Protein AF-0000000080412826 (afdb_homodimer)

Radius of gyration: 16.64 Å; Cα contacts (8 Å, |Δi|>4): 182; chains: 2; bounding box: 34×38×57 Å

Secondary structure (DSSP, 8-state):
-HHHHHHHHHHHHTSHHHHHHHHHHHHHTSGGGEEEHHHHHHHHT-S-THHHHHHHHHHHHTTSEEEEETTEEEE-/-HHHHHHHHHHHHTSHHHHHHHHHHHHHHSGGGEEEHHHHHHHHT-S-THHHHHHHHHHHHTTSEEEEETTEEEE-

Nearest PDB structures (foldseek):
  1cf7-assembly1_A  TM=9.495E-01  e=2.059E-07  Homo sapiens
  5hs9-assembly1_B  TM=6.769E-01  e=4.786E-02  Bacillus subtilis subsp. subtilis str. 168
  7pgj-assembly1_A-2  TM=6.796E-01  e=5.513E-01  Streptomyces peucetius
  7phf-assembly2_C  TM=6.102E-01  e=4.202E-01  Streptomyces peucetius
  7oy1-assembly1_A  TM=6.162E-01  e=4.202E-01  Streptomyces peucetius

Structure (mmCIF, N/CA/C/O backbone):
data_AF-0000000080412826-model_v1
#
loop_
_entity.id
_entity.type
_entity.pdbx_description
1 polymer 'E2F_TDP domain-containing protein'
#
loop_
_atom_site.group_PDB
_atom_site.id
_atom_site.type_symbol
_atom_site.label_atom_id
_atom_site.label_alt_id
_atom_site.label_comp_id
_atom_site.label_asym_id
_atom_site.label_entity_id
_atom_site.label_seq_id
_atom_site.pdbx_PDB_ins_code
_atom_site.Cartn_x
_atom_site.Cartn_y
_atom_site.Cartn_z
_atom_site.occupancy
_atom_site.B_iso_or_equiv
_atom_site.auth_seq_id
_atom_site.auth_comp_id
_atom_site.auth_asym_id
_atom_site.auth_atom_id
_atom_site.pdbx_PDB_model_num
ATOM 1 N N . MET A 1 1 ? 3.939 13.195 -32.469 1 37.16 1 MET A N 1
ATOM 2 C CA . MET A 1 1 ? 2.926 13.555 -31.5 1 37.16 1 MET A CA 1
ATOM 3 C C . MET A 1 1 ? 2.41 12.312 -30.766 1 37.16 1 MET A C 1
ATOM 5 O O . MET A 1 1 ? 1.69 12.422 -29.781 1 37.16 1 MET A O 1
ATOM 9 N N . ASN A 1 2 ? 2.262 11.125 -31.453 1 46.69 2 ASN A N 1
ATOM 10 C CA . ASN A 1 2 ? 1.751 9.844 -30.969 1 46.69 2 ASN A CA 1
ATOM 11 C C . ASN A 1 2 ? 2.6 9.289 -29.828 1 46.69 2 ASN A C 1
ATOM 13 O O . ASN A 1 2 ? 2.096 8.562 -28.969 1 46.69 2 ASN A O 1
ATOM 17 N N . ASN A 1 3 ? 3.822 9.477 -30.016 1 48.16 3 ASN A N 1
ATOM 18 C CA . ASN A 1 3 ? 4.734 8.844 -29.078 1 48.16 3 ASN A CA 1
ATOM 19 C C . ASN A 1 3 ? 4.605 9.453 -27.688 1 48.16 3 ASN A C 1
ATOM 21 O O . ASN A 1 3 ? 4.973 8.82 -26.688 1 48.16 3 ASN A O 1
ATOM 25 N N . ASN A 1 4 ? 4.406 10.742 -27.719 1 46.91 4 ASN A N 1
ATOM 26 C CA . ASN A 1 4 ? 4.359 11.398 -26.422 1 46.91 4 ASN A CA 1
ATOM 27 C C . ASN A 1 4 ? 3.17 10.914 -25.594 1 46.91 4 ASN A C 1
ATOM 29 O O . ASN A 1 4 ? 3.236 10.875 -24.359 1 46.91 4 ASN A O 1
ATOM 33 N N . MET A 1 5 ? 1.985 10.836 -26.281 1 43.53 5 MET A N 1
ATOM 34 C CA . MET A 1 5 ? 0.786 10.367 -25.594 1 43.53 5 MET A CA 1
ATOM 35 C C . MET A 1 5 ? 0.986 8.961 -25.047 1 43.53 5 MET A C 1
ATOM 37 O O . MET A 1 5 ? 0.326 8.562 -24.094 1 43.53 5 MET A O 1
ATOM 41 N N . ASP A 1 6 ? 1.595 8.125 -25.812 1 45.28 6 ASP A N 1
ATOM 42 C CA . ASP A 1 6 ? 1.852 6.754 -25.375 1 45.28 6 ASP A CA 1
ATOM 43 C C . ASP A 1 6 ? 2.68 6.734 -24.094 1 45.28 6 ASP A C 1
ATOM 45 O O . ASP A 1 6 ? 2.506 5.848 -23.25 1 45.28 6 ASP A O 1
ATOM 49 N N . ASN A 1 7 ? 3.568 7.594 -23.969 1 46.84 7 ASN A N 1
ATOM 50 C CA . ASN A 1 7 ? 4.461 7.625 -22.812 1 46.84 7 ASN A CA 1
ATOM 51 C C . ASN A 1 7 ? 3.709 7.98 -21.531 1 46.84 7 ASN A C 1
ATOM 53 O O . ASN A 1 7 ? 4.035 7.48 -20.469 1 46.84 7 ASN A O 1
ATOM 57 N N . LEU A 1 8 ? 2.893 8.992 -21.625 1 45.66 8 LEU A N 1
ATOM 58 C CA . LEU A 1 8 ? 2.066 9.359 -20.484 1 45.66 8 LEU A CA 1
ATOM 59 C C . LEU A 1 8 ? 1.179 8.195 -20.062 1 45.66 8 LEU A C 1
ATOM 61 O O . LEU A 1 8 ? 0.987 7.957 -18.859 1 45.66 8 LEU A O 1
ATOM 65 N N . GLN A 1 9 ? 0.474 7.609 -21.094 1 45.91 9 GLN A N 1
ATOM 66 C CA . GLN A 1 9 ? -0.31 6.43 -20.75 1 45.91 9 GLN A CA 1
ATOM 67 C C . GLN A 1 9 ? 0.555 5.375 -20.062 1 45.91 9 GLN A C 1
ATOM 69 O O . GLN A 1 9 ? 0.114 4.723 -19.109 1 45.91 9 GLN A O 1
ATOM 74 N N . SER A 1 10 ? 1.743 5.262 -20.594 1 49 10 SER A N 1
ATOM 75 C CA . SER A 1 10 ? 2.641 4.242 -20.062 1 49 10 SER A CA 1
ATOM 76 C C . SER A 1 10 ? 3.121 4.613 -18.672 1 49 10 SER A C 1
ATOM 78 O O . SER A 1 10 ? 3.355 3.736 -17.828 1 49 10 SER A O 1
ATOM 80 N N . ARG A 1 11 ? 3.369 5.992 -18.578 1 49.53 11 ARG A N 1
ATOM 81 C CA . ARG A 1 11 ? 3.799 6.367 -17.234 1 49.53 11 ARG A CA 1
ATOM 82 C C . ARG A 1 11 ? 2.693 6.113 -16.219 1 49.53 11 ARG A C 1
ATOM 84 O O . ARG A 1 11 ? 2.967 5.699 -15.086 1 49.53 11 ARG A O 1
ATOM 91 N N . PHE A 1 12 ? 1.451 6.625 -16.609 1 49.38 12 PHE A N 1
ATOM 92 C CA . PHE A 1 12 ? 0.285 6.34 -15.781 1 49.38 12 PHE A CA 1
ATOM 93 C C . PHE A 1 12 ? 0.132 4.836 -15.57 1 49.38 12 PHE A C 1
ATOM 95 O O . PHE A 1 12 ? -0.316 4.398 -14.508 1 49.38 12 PHE A O 1
ATOM 102 N N . GLU A 1 13 ? 0.579 3.992 -16.625 1 52.84 13 GLU A N 1
ATOM 103 C CA . GLU A 1 13 ? 0.445 2.545 -16.5 1 52.84 13 GLU A CA 1
ATOM 104 C C . GLU A 1 13 ? 1.441 1.983 -15.5 1 52.84 13 GLU A C 1
ATOM 106 O O . GLU A 1 13 ? 1.219 0.915 -14.922 1 52.84 13 GLU A O 1
ATOM 111 N N . LYS A 1 14 ? 2.303 2.879 -15.188 1 62.12 14 LYS A N 1
ATOM 112 C CA . LYS A 1 14 ? 3.406 2.336 -14.398 1 62.12 14 LYS A CA 1
ATOM 113 C C . LYS A 1 14 ? 3.355 2.84 -12.961 1 62.12 14 LYS A C 1
ATOM 115 O O . LYS A 1 14 ? 4.191 2.467 -12.133 1 62.12 14 LYS A O 1
ATOM 120 N N . SER A 1 15 ? 2.188 3.586 -12.531 1 83.94 15 SER A N 1
ATOM 121 C CA . SER A 1 15 ? 2.184 4.074 -11.156 1 83.94 15 SER A CA 1
ATOM 122 C C . SER A 1 15 ? 1.931 2.941 -10.172 1 83.94 15 SER A C 1
ATOM 124 O O . SER A 1 15 ? 1.405 1.891 -10.547 1 83.94 15 SER A O 1
ATOM 126 N N . LEU A 1 16 ? 2.48 3.168 -9.016 1 92.19 16 LEU A N 1
ATOM 127 C CA . LEU A 1 16 ? 2.262 2.178 -7.965 1 92.19 16 LEU A CA 1
ATOM 128 C C . LEU A 1 16 ? 0.771 1.966 -7.723 1 92.19 16 LEU A C 1
ATOM 130 O O . LEU A 1 16 ? 0.338 0.848 -7.434 1 92.19 16 LEU A O 1
ATOM 134 N N . GLY A 1 17 ? -0.026 2.998 -7.988 1 93.94 17 GLY A N 1
ATOM 135 C CA . GLY A 1 17 ? -1.471 2.906 -7.844 1 93.94 17 GLY A CA 1
ATOM 136 C C . GLY A 1 17 ? -2.115 1.989 -8.867 1 93.94 17 GLY A C 1
ATOM 137 O O . GLY A 1 17 ? -2.932 1.136 -8.516 1 93.94 17 GLY A O 1
ATOM 138 N N . LEU A 1 18 ? -1.705 2.199 -10.078 1 93 18 LEU A N 1
ATOM 139 C CA . LEU A 1 18 ? -2.25 1.348 -11.133 1 93 18 LEU A CA 1
ATOM 140 C C . LEU A 1 18 ? -1.79 -0.096 -10.953 1 93 18 LEU A C 1
ATOM 142 O O . LEU A 1 18 ? -2.586 -1.027 -11.102 1 93 18 LEU A O 1
ATOM 146 N N . LEU A 1 19 ? -0.54 -0.277 -10.695 1 94.06 19 LEU A N 1
ATOM 147 C CA . LEU A 1 19 ? -0.031 -1.617 -10.422 1 94.06 19 LEU A CA 1
ATOM 148 C C . LEU A 1 19 ? -0.804 -2.271 -9.281 1 94.06 19 LEU A C 1
ATOM 150 O O . LEU A 1 19 ? -1.121 -3.463 -9.344 1 94.06 19 LEU A O 1
ATOM 154 N N . THR A 1 20 ? -1.178 -1.534 -8.258 1 96.88 20 THR A N 1
ATOM 155 C CA . THR A 1 20 ? -1.925 -2.033 -7.109 1 96.88 20 THR A CA 1
ATOM 156 C C . THR A 1 20 ? -3.297 -2.543 -7.539 1 96.88 20 THR A C 1
ATOM 158 O O . THR A 1 20 ? -3.707 -3.639 -7.148 1 96.88 20 THR A O 1
ATOM 161 N N . SER A 1 21 ? -3.943 -1.759 -8.359 1 96.88 21 SER A N 1
ATOM 162 C CA . SER A 1 21 ? -5.266 -2.18 -8.812 1 96.88 21 SER A CA 1
ATOM 163 C C . SER A 1 21 ? -5.199 -3.506 -9.562 1 96.88 21 SER A C 1
ATOM 165 O O . SER A 1 21 ? -6.027 -4.391 -9.344 1 96.88 21 SER A O 1
ATOM 167 N N . ARG A 1 22 ? -4.238 -3.672 -10.328 1 95.44 22 ARG A N 1
ATOM 168 C CA . ARG A 1 22 ? -4.082 -4.914 -11.078 1 95.44 22 ARG A CA 1
ATOM 169 C C . ARG A 1 22 ? -3.695 -6.066 -10.164 1 95.44 22 ARG A C 1
ATOM 171 O O . ARG A 1 22 ? -4.172 -7.188 -10.328 1 95.44 22 ARG A O 1
ATOM 178 N N . PHE A 1 23 ? -2.834 -5.797 -9.211 1 96.75 23 PHE A N 1
ATOM 179 C CA . PHE A 1 23 ? -2.428 -6.805 -8.242 1 96.75 23 PHE A CA 1
ATOM 180 C C . PHE A 1 23 ? -3.633 -7.324 -7.465 1 96.75 23 PHE A C 1
ATOM 182 O O . PHE A 1 23 ? -3.811 -8.539 -7.328 1 96.75 23 PHE A O 1
ATOM 189 N N . VAL A 1 24 ? -4.441 -6.453 -7.039 1 97.44 24 VAL A N 1
ATOM 190 C CA . VAL A 1 24 ? -5.598 -6.82 -6.227 1 97.44 24 VAL A CA 1
ATOM 191 C C . VAL A 1 24 ? -6.605 -7.59 -7.078 1 97.44 24 VAL A C 1
ATOM 193 O O . VAL A 1 24 ? -7.242 -8.531 -6.602 1 97.44 24 VAL A O 1
ATOM 196 N N . TYR A 1 25 ? -6.711 -7.148 -8.289 1 97 25 TYR A N 1
ATOM 197 C CA . TYR A 1 25 ? -7.559 -7.898 -9.211 1 97 25 TYR A CA 1
ATOM 198 C C . TYR A 1 25 ? -7.094 -9.344 -9.32 1 97 25 TYR A C 1
ATOM 200 O O . TYR A 1 25 ? -7.898 -10.273 -9.188 1 97 25 TYR A O 1
ATOM 208 N N . LEU A 1 26 ? -5.785 -9.57 -9.594 1 96.62 26 LEU A N 1
ATOM 209 C CA . LEU A 1 26 ? -5.215 -10.914 -9.68 1 96.62 26 LEU A CA 1
ATOM 210 C C . LEU A 1 26 ? -5.48 -11.703 -8.406 1 96.62 26 LEU A C 1
ATOM 212 O O . LEU A 1 26 ? -5.863 -12.875 -8.461 1 96.62 26 LEU A O 1
ATOM 216 N N . LEU A 1 27 ? -5.301 -11.031 -7.273 1 97.44 27 LEU A N 1
ATOM 217 C CA . LEU A 1 27 ? -5.453 -11.672 -5.973 1 97.44 27 LEU A CA 1
ATOM 218 C C . LEU A 1 27 ? -6.895 -12.109 -5.746 1 97.44 27 LEU A C 1
ATOM 220 O O . LEU A 1 27 ? -7.148 -13.234 -5.32 1 97.44 27 LEU A O 1
ATOM 224 N N . GLN A 1 28 ? -7.824 -11.25 -6.059 1 95.88 28 GLN A N 1
ATOM 225 C CA . GLN A 1 28 ? -9.242 -11.516 -5.828 1 95.88 28 GLN A CA 1
ATOM 226 C C . GLN A 1 28 ? -9.75 -12.617 -6.754 1 95.88 28 GLN A C 1
ATOM 228 O O . GLN A 1 28 ? -10.742 -13.281 -6.449 1 95.88 28 GLN A O 1
ATOM 233 N N . HIS A 1 29 ? -9.055 -12.812 -7.789 1 96.44 29 HIS A N 1
ATOM 234 C CA . HIS A 1 29 ? -9.477 -13.828 -8.75 1 96.44 29 HIS A CA 1
ATOM 235 C C . HIS A 1 29 ? -8.617 -15.078 -8.648 1 96.44 29 HIS A C 1
ATOM 237 O O . HIS A 1 29 ? -8.82 -16.047 -9.391 1 96.44 29 HIS A O 1
ATOM 243 N N . SER A 1 30 ? -7.711 -15.125 -7.832 1 96.69 30 SER A N 1
ATOM 244 C CA . SER A 1 30 ? -6.895 -16.312 -7.59 1 96.69 30 SER A CA 1
ATOM 245 C C . SER A 1 30 ? -7.656 -17.344 -6.77 1 96.69 30 SER A C 1
ATOM 247 O O . SER A 1 30 ? -8.43 -16.984 -5.879 1 96.69 30 SER A O 1
ATOM 249 N N . PRO A 1 31 ? -7.434 -18.641 -7.078 1 95.81 31 PRO A N 1
ATOM 250 C CA . PRO A 1 31 ? -8.086 -19.688 -6.293 1 95.81 31 PRO A CA 1
ATOM 251 C C . PRO A 1 31 ? -7.812 -19.562 -4.797 1 95.81 31 PRO A C 1
ATOM 253 O O . PRO A 1 31 ? -6.652 -19.469 -4.383 1 95.81 31 PRO A O 1
ATOM 256 N N . ASP A 1 32 ? -8.859 -19.516 -3.969 1 95.62 32 ASP A N 1
ATOM 257 C CA . ASP A 1 32 ? -8.805 -19.453 -2.512 1 95.62 32 ASP A CA 1
ATOM 258 C C . ASP A 1 32 ? -8.18 -18.141 -2.041 1 95.62 32 ASP A C 1
ATOM 260 O O . ASP A 1 32 ? -7.777 -18.016 -0.882 1 95.62 32 ASP A O 1
ATOM 264 N N . GLY A 1 33 ? -7.984 -17.172 -2.951 1 96.75 33 GLY A N 1
ATOM 265 C CA . GLY A 1 33 ? -7.379 -15.898 -2.586 1 96.75 33 GLY A CA 1
ATOM 266 C C . GLY A 1 33 ? -5.891 -16 -2.295 1 96.75 33 GLY A C 1
ATOM 267 O O . GLY A 1 33 ? -5.348 -15.219 -1.516 1 96.75 33 GLY A O 1
ATOM 268 N N . ILE A 1 34 ? -5.355 -17.062 -2.857 1 98.19 34 ILE A N 1
ATOM 269 C CA . ILE A 1 34 ? -3.934 -17.297 -2.633 1 98.19 34 ILE A CA 1
ATOM 270 C C . ILE A 1 34 ? -3.141 -16.922 -3.881 1 98.19 34 ILE A C 1
ATOM 272 O O . ILE A 1 34 ? -3.496 -17.312 -4.996 1 98.19 34 ILE A O 1
ATOM 276 N N . LEU A 1 35 ? -2.129 -16.141 -3.664 1 97.62 35 LEU A N 1
ATOM 277 C CA . LEU A 1 35 ? -1.352 -15.648 -4.793 1 97.62 35 LEU A CA 1
ATOM 278 C C . LEU A 1 35 ? 0.144 -15.797 -4.531 1 97.62 35 LEU A C 1
ATOM 280 O O . LEU A 1 35 ? 0.628 -15.438 -3.457 1 97.62 35 LEU A O 1
ATOM 284 N N . ASP A 1 36 ? 0.799 -16.406 -5.488 1 97.25 36 ASP A N 1
ATOM 285 C CA . ASP A 1 36 ? 2.258 -16.484 -5.492 1 97.25 36 ASP A CA 1
ATOM 286 C C . ASP A 1 36 ? 2.865 -15.195 -6.043 1 97.25 36 ASP A C 1
ATOM 288 O O . ASP A 1 36 ? 2.537 -14.773 -7.152 1 97.25 36 ASP A O 1
ATOM 292 N N . LEU A 1 37 ? 3.826 -14.586 -5.281 1 96.38 37 LEU A N 1
ATOM 293 C CA . LEU A 1 37 ? 4.336 -13.258 -5.629 1 96.38 37 LEU A CA 1
ATOM 294 C C . LEU A 1 37 ? 5.238 -13.328 -6.855 1 96.38 37 LEU A C 1
ATOM 296 O O . LEU A 1 37 ? 5.336 -12.359 -7.613 1 96.38 37 LEU A O 1
ATOM 300 N N . LYS A 1 38 ? 5.891 -14.461 -7.047 1 93.56 38 LYS A N 1
ATOM 301 C CA . LYS A 1 38 ? 6.676 -14.625 -8.266 1 93.56 38 LYS A CA 1
ATOM 302 C C . LYS A 1 38 ? 5.773 -14.68 -9.492 1 93.56 38 LYS A C 1
ATOM 304 O O . LYS A 1 38 ? 6.078 -14.062 -10.523 1 93.56 38 LYS A O 1
ATOM 309 N N . ALA A 1 39 ? 4.703 -15.461 -9.398 1 93.44 39 ALA A N 1
ATOM 310 C CA . ALA A 1 39 ? 3.736 -15.539 -10.492 1 93.44 39 ALA A CA 1
ATOM 311 C C . ALA A 1 39 ? 3.092 -14.18 -10.75 1 93.44 39 ALA A C 1
ATOM 313 O O . ALA A 1 39 ? 2.885 -13.789 -11.898 1 93.44 39 ALA A O 1
ATOM 314 N N . ALA A 1 40 ? 2.76 -13.477 -9.672 1 95.25 40 ALA A N 1
ATOM 315 C CA . ALA A 1 40 ? 2.178 -12.141 -9.805 1 95.25 40 ALA A CA 1
ATOM 316 C C . ALA A 1 40 ? 3.137 -11.195 -10.516 1 95.25 40 ALA A C 1
ATOM 318 O O . ALA A 1 40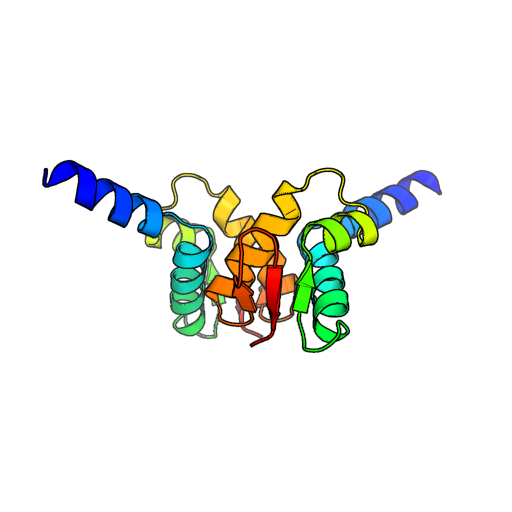 ? 2.73 -10.453 -11.414 1 95.25 40 ALA A O 1
ATOM 319 N N . ALA A 1 41 ? 4.383 -11.203 -10.125 1 93.62 41 ALA A N 1
ATOM 320 C CA . ALA A 1 41 ? 5.383 -10.336 -10.742 1 93.62 41 ALA A CA 1
ATOM 321 C C . ALA A 1 41 ? 5.484 -10.586 -12.242 1 93.62 41 ALA A C 1
ATOM 323 O O . ALA A 1 41 ? 5.586 -9.648 -13.031 1 93.62 41 ALA A O 1
ATOM 324 N N . LYS A 1 42 ? 5.484 -11.852 -12.617 1 92.56 42 LYS A N 1
ATOM 325 C CA . LYS A 1 42 ? 5.531 -12.227 -14.023 1 92.56 42 LYS A CA 1
ATOM 326 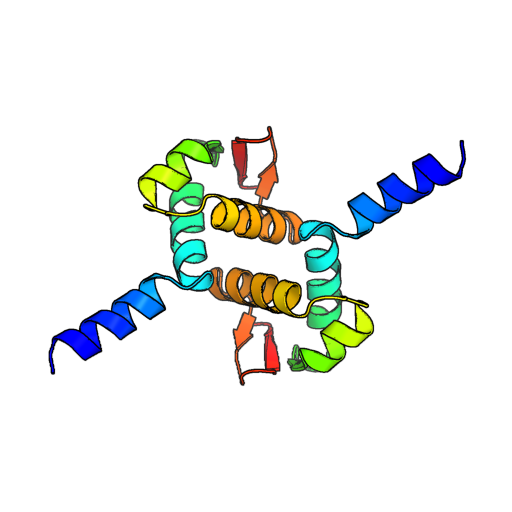C C . LYS A 1 42 ? 4.289 -11.742 -14.766 1 92.56 42 LYS A C 1
ATOM 328 O O . LYS A 1 42 ? 4.398 -11.148 -15.844 1 92.56 42 LYS A O 1
ATOM 333 N N . ALA A 1 43 ? 3.125 -11.992 -14.141 1 94 43 ALA A N 1
ATOM 334 C CA . ALA A 1 43 ? 1.86 -11.617 -14.766 1 94 43 ALA A CA 1
ATOM 335 C C . ALA A 1 43 ? 1.763 -10.102 -14.945 1 94 43 ALA A C 1
ATOM 337 O O . ALA A 1 43 ? 1.208 -9.625 -15.938 1 94 43 ALA A O 1
ATOM 338 N N . LEU A 1 44 ? 2.273 -9.32 -14.039 1 92.81 44 LEU A N 1
ATOM 339 C CA . LEU A 1 44 ? 2.156 -7.867 -14.047 1 92.81 44 LEU A CA 1
ATOM 340 C C . LEU A 1 44 ? 3.332 -7.23 -14.781 1 92.81 44 LEU A C 1
ATOM 342 O O . LEU A 1 44 ? 3.373 -6.008 -14.945 1 92.81 44 LEU A O 1
ATOM 346 N N . GLU A 1 45 ? 4.258 -8.016 -15.18 1 89.62 45 GLU A N 1
ATOM 347 C CA . GLU A 1 45 ? 5.418 -7.551 -15.93 1 89.62 45 GLU A CA 1
ATOM 348 C C . GLU A 1 45 ? 6.133 -6.418 -15.195 1 89.62 45 GLU A C 1
ATOM 350 O O . GLU A 1 45 ? 6.43 -5.379 -15.789 1 89.62 45 GLU A O 1
ATOM 355 N N . VAL A 1 46 ? 6.316 -6.668 -13.922 1 85.38 46 VAL A N 1
ATOM 356 C CA . VAL A 1 46 ? 7.051 -5.684 -13.133 1 85.38 46 VAL A CA 1
ATOM 357 C C . VAL A 1 46 ? 8.555 -5.922 -13.281 1 85.38 46 VAL A C 1
ATOM 359 O O . VAL A 1 46 ? 9.008 -7.066 -13.281 1 85.38 46 VAL A O 1
ATOM 362 N N . LYS A 1 47 ? 9.234 -4.906 -13.625 1 74.12 47 LYS A N 1
ATOM 363 C CA . LYS A 1 47 ? 10.68 -5.008 -13.773 1 74.12 47 LYS A CA 1
ATOM 364 C C . LYS A 1 47 ? 11.367 -5.148 -12.422 1 74.12 47 LYS A C 1
ATOM 366 O O . LYS A 1 47 ? 12.344 -5.891 -12.281 1 74.12 47 LYS A O 1
ATOM 371 N N . GLN A 1 48 ? 10.859 -4.457 -11.391 1 72.25 48 GLN A N 1
ATOM 372 C CA . GLN A 1 48 ? 11.461 -4.535 -10.062 1 72.25 48 GLN A CA 1
ATOM 373 C C . GLN A 1 48 ? 10.5 -5.152 -9.055 1 72.25 48 GLN A C 1
ATOM 375 O O . GLN A 1 48 ? 9.438 -4.59 -8.781 1 72.25 48 GLN A O 1
ATOM 380 N N . LYS A 1 49 ? 10.891 -6.23 -8.547 1 81.12 49 LYS A N 1
ATOM 381 C CA . LYS A 1 49 ? 10.086 -7.012 -7.613 1 81.12 49 LYS A CA 1
ATOM 382 C C . LYS A 1 49 ? 9.797 -6.219 -6.34 1 81.12 49 LYS A C 1
ATOM 384 O O . LYS A 1 49 ? 8.805 -6.473 -5.656 1 81.12 49 LYS A O 1
ATOM 389 N N . ARG A 1 50 ? 10.555 -5.305 -6.195 1 87.69 50 ARG A N 1
ATOM 390 C CA . ARG A 1 50 ? 10.414 -4.512 -4.977 1 87.69 50 ARG A CA 1
ATOM 391 C C . ARG A 1 50 ? 9.039 -3.85 -4.91 1 87.69 50 ARG A C 1
ATOM 393 O O . ARG A 1 50 ? 8.469 -3.705 -3.83 1 87.69 50 ARG A O 1
ATOM 400 N N . ARG A 1 51 ? 8.422 -3.512 -6.027 1 89.88 51 ARG A N 1
ATOM 401 C CA . ARG A 1 51 ? 7.117 -2.857 -6.066 1 89.88 51 ARG A CA 1
ATOM 402 C C . ARG A 1 51 ? 6.027 -3.773 -5.52 1 89.88 51 ARG A C 1
ATOM 404 O O . ARG A 1 51 ? 5.117 -3.316 -4.824 1 89.88 51 ARG A O 1
ATOM 411 N N . ILE A 1 52 ? 6.18 -5.023 -5.703 1 93.81 52 ILE A N 1
ATOM 412 C CA . ILE A 1 52 ? 5.211 -6 -5.223 1 93.81 52 ILE A CA 1
ATOM 413 C C . ILE A 1 52 ? 5.266 -6.078 -3.697 1 93.81 52 ILE A C 1
ATOM 415 O O . ILE A 1 52 ? 4.227 -6.152 -3.037 1 93.81 52 ILE A O 1
ATOM 419 N N . TYR A 1 53 ? 6.422 -5.992 -3.258 1 92.69 53 TYR A N 1
ATOM 420 C CA . TYR A 1 53 ? 6.574 -6.043 -1.808 1 92.69 53 TYR A CA 1
ATOM 421 C C . TYR A 1 53 ? 5.969 -4.805 -1.154 1 92.69 53 TYR A C 1
ATOM 423 O O . TYR A 1 53 ? 5.344 -4.898 -0.096 1 92.69 53 TYR A O 1
ATOM 431 N N . ASP A 1 54 ? 6.129 -3.701 -1.734 1 93.38 54 ASP A N 1
ATOM 432 C CA . ASP A 1 54 ? 5.508 -2.49 -1.208 1 93.38 54 ASP A CA 1
ATOM 433 C C . ASP A 1 54 ? 3.988 -2.635 -1.146 1 93.38 54 ASP A C 1
ATOM 435 O O . ASP A 1 54 ? 3.369 -2.316 -0.129 1 93.38 54 ASP A O 1
ATOM 439 N N . ILE A 1 55 ? 3.469 -3.143 -2.186 1 96.62 55 ILE A N 1
ATOM 440 C CA . ILE A 1 55 ? 2.025 -3.348 -2.258 1 96.62 55 ILE A CA 1
ATOM 441 C C . ILE A 1 55 ? 1.581 -4.285 -1.137 1 96.62 55 ILE A C 1
ATOM 443 O O . ILE A 1 55 ? 0.664 -3.963 -0.378 1 96.62 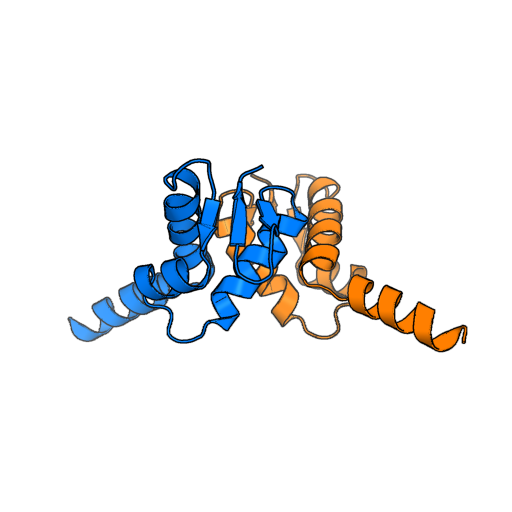55 ILE A O 1
ATOM 447 N N . THR A 1 56 ? 2.301 -5.406 -1.007 1 97.19 56 THR A N 1
ATOM 448 C CA . THR A 1 56 ? 1.885 -6.422 -0.044 1 97.19 56 THR A CA 1
ATOM 449 C C . THR A 1 56 ? 2.031 -5.902 1.384 1 97.19 56 THR A C 1
ATOM 451 O O . THR A 1 56 ? 1.189 -6.18 2.24 1 97.19 56 THR A O 1
ATOM 454 N N . ASN A 1 57 ? 3.094 -5.168 1.679 1 95.56 57 ASN A N 1
ATOM 455 C CA . ASN A 1 57 ? 3.293 -4.625 3.018 1 95.56 57 ASN A CA 1
ATOM 456 C C . ASN A 1 57 ? 2.18 -3.652 3.398 1 95.56 57 ASN A C 1
ATOM 458 O O . ASN A 1 57 ? 1.68 -3.686 4.523 1 95.56 57 ASN A O 1
ATOM 462 N N . VAL A 1 58 ? 1.738 -2.83 2.502 1 97.31 58 VAL A N 1
ATOM 463 C CA . VAL A 1 58 ? 0.682 -1.86 2.771 1 97.31 58 VAL A CA 1
ATOM 464 C C . VAL A 1 58 ? -0.652 -2.582 2.943 1 97.31 58 VAL A C 1
ATOM 466 O O . VAL A 1 58 ? -1.391 -2.316 3.895 1 97.31 58 VAL A O 1
ATOM 469 N N . LEU A 1 59 ? -0.917 -3.52 2.074 1 98.19 59 LEU A N 1
ATOM 470 C CA . LEU A 1 59 ? -2.172 -4.258 2.16 1 98.19 59 LEU A CA 1
ATOM 471 C C . LEU A 1 59 ? -2.248 -5.051 3.459 1 98.19 59 LEU A C 1
ATOM 473 O O . LEU A 1 59 ? -3.324 -5.184 4.047 1 98.19 59 LEU A O 1
ATOM 477 N N . GLU A 1 60 ? -1.177 -5.574 3.834 1 97.56 60 GLU A N 1
ATOM 478 C CA . GLU A 1 60 ? -1.127 -6.266 5.117 1 97.56 60 GLU A CA 1
ATOM 479 C C . GLU A 1 60 ? -1.339 -5.297 6.277 1 97.56 60 GLU A C 1
ATOM 481 O O . GLU A 1 60 ? -2.031 -5.617 7.242 1 97.56 60 GLU A O 1
ATOM 486 N N . GLY A 1 61 ? -0.801 -4.148 6.164 1 96.69 61 GLY A N 1
ATOM 487 C CA . GLY A 1 61 ? -0.939 -3.133 7.199 1 96.69 61 GLY A CA 1
ATOM 488 C C . GLY A 1 61 ? -2.381 -2.744 7.465 1 96.69 61 GLY A C 1
ATOM 489 O O . GLY A 1 61 ? -2.73 -2.361 8.578 1 96.69 61 GLY A O 1
ATOM 490 N N . ILE A 1 62 ? -3.166 -2.891 6.453 1 97.25 62 ILE A N 1
ATOM 491 C CA . ILE A 1 62 ? -4.559 -2.494 6.648 1 97.25 62 ILE A CA 1
ATOM 492 C C . ILE A 1 62 ? -5.43 -3.738 6.797 1 97.25 62 ILE A C 1
ATOM 494 O O . ILE A 1 62 ? -6.66 -3.643 6.824 1 97.25 62 ILE A O 1
ATOM 498 N N . GLY A 1 63 ? -4.793 -4.879 6.719 1 96.69 63 GLY A N 1
ATOM 499 C CA . GLY A 1 63 ? -5.465 -6.109 7.105 1 96.69 63 GLY A CA 1
ATOM 500 C C . GLY A 1 63 ? -6.191 -6.781 5.953 1 96.69 63 GLY A C 1
ATOM 501 O O . GLY A 1 63 ? -7.066 -7.621 6.172 1 96.69 63 GLY A O 1
ATOM 502 N N . LEU A 1 64 ? -5.84 -6.473 4.727 1 96.94 64 LEU A N 1
ATOM 503 C CA . LEU A 1 64 ? -6.555 -7.047 3.592 1 96.94 64 LEU A CA 1
ATOM 504 C C . LEU A 1 64 ? -5.961 -8.398 3.201 1 96.94 64 LEU A C 1
ATOM 506 O O . LEU A 1 64 ? -6.66 -9.25 2.652 1 96.94 64 LEU A O 1
ATOM 510 N N . ILE A 1 65 ? -4.664 -8.461 3.506 1 98.12 65 ILE A N 1
ATOM 511 C CA . ILE A 1 65 ? -4.035 -9.734 3.18 1 98.12 65 ILE A CA 1
ATOM 512 C C . ILE A 1 65 ? -3.17 -10.203 4.352 1 98.12 65 ILE A C 1
ATOM 514 O O . ILE A 1 65 ? -2.918 -9.43 5.285 1 98.12 65 ILE A O 1
ATOM 518 N N . GLU A 1 66 ? -2.83 -11.367 4.32 1 97.38 66 GLU A N 1
ATOM 519 C CA . GLU A 1 66 ? -1.839 -11.93 5.23 1 97.38 66 GLU A CA 1
ATOM 520 C C . GLU A 1 66 ? -0.756 -12.688 4.469 1 97.38 66 GLU A C 1
ATOM 522 O O . GLU A 1 66 ? -1.04 -13.344 3.465 1 97.38 66 GLU A O 1
ATOM 527 N N . LYS A 1 67 ? 0.404 -12.531 4.938 1 95.19 67 LYS A N 1
ATOM 528 C CA . LYS A 1 67 ? 1.501 -13.328 4.395 1 95.19 67 LYS A CA 1
ATOM 529 C C . LYS A 1 67 ? 1.475 -14.75 4.949 1 95.19 67 LYS A C 1
ATOM 531 O O . LYS A 1 67 ? 1.473 -14.945 6.168 1 95.19 67 LYS A O 1
ATOM 536 N N . LYS A 1 68 ? 1.404 -15.75 4.043 1 96.75 68 LYS A N 1
ATOM 537 C CA . LYS A 1 68 ? 1.478 -17.141 4.473 1 96.75 68 LYS A CA 1
ATOM 538 C C . LYS A 1 68 ? 2.924 -17.625 4.527 1 96.75 68 LYS A C 1
ATOM 540 O O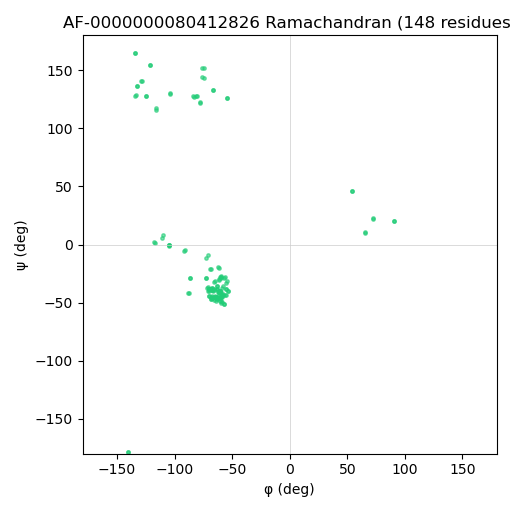 . LYS A 1 68 ? 3.305 -18.359 5.441 1 96.75 68 LYS A O 1
ATOM 545 N N . THR A 1 69 ? 3.641 -17.219 3.496 1 95.5 69 THR A N 1
ATOM 546 C CA . THR A 1 69 ? 5.086 -17.406 3.391 1 95.5 69 THR A CA 1
ATOM 547 C C . THR A 1 69 ? 5.746 -16.188 2.775 1 95.5 69 THR A C 1
ATOM 549 O O . THR A 1 69 ? 5.09 -15.156 2.562 1 95.5 69 THR A O 1
ATOM 552 N N . GLN A 1 70 ? 6.957 -16.188 2.584 1 92.5 70 GLN A N 1
ATOM 553 C CA . GLN A 1 70 ? 7.668 -15.062 1.993 1 92.5 70 GLN A CA 1
ATOM 554 C C . GLN A 1 70 ? 7.148 -14.758 0.592 1 92.5 70 GLN A C 1
ATOM 556 O O . GLN A 1 70 ? 7.168 -13.602 0.154 1 92.5 70 GLN A O 1
ATOM 561 N N . ASN A 1 71 ? 6.648 -15.797 -0.087 1 95.19 71 ASN A N 1
ATOM 562 C CA . ASN A 1 71 ? 6.273 -15.602 -1.483 1 95.19 71 ASN A CA 1
ATOM 563 C C . ASN A 1 71 ? 4.781 -15.836 -1.7 1 95.19 71 ASN A C 1
ATOM 565 O O . ASN A 1 71 ? 4.328 -15.977 -2.838 1 95.19 71 ASN A O 1
ATOM 569 N N . ILE A 1 72 ? 4.023 -16.125 -0.613 1 97.62 72 ILE A N 1
ATOM 570 C CA . ILE A 1 72 ? 2.602 -16.422 -0.75 1 97.62 72 ILE A CA 1
ATOM 571 C C . ILE A 1 72 ? 1.787 -15.492 0.139 1 97.62 72 ILE A C 1
ATOM 573 O O . ILE A 1 72 ? 2.064 -15.359 1.333 1 97.62 72 ILE A O 1
ATOM 577 N N . VAL A 1 73 ? 0.798 -14.859 -0.541 1 98.19 73 VAL A N 1
ATOM 578 C CA . VAL A 1 73 ? -0.137 -14.031 0.214 1 98.19 73 VAL A CA 1
ATOM 579 C C . VAL A 1 73 ? -1.561 -14.547 0.012 1 98.19 73 VAL A C 1
ATOM 581 O O . VAL A 1 73 ? -1.846 -15.234 -0.972 1 98.19 73 VAL A O 1
ATOM 584 N N . GLN A 1 74 ? -2.393 -14.273 0.987 1 98.19 74 GLN A N 1
ATOM 585 C CA . GLN A 1 74 ? -3.795 -14.68 0.945 1 98.19 74 GLN A CA 1
ATOM 586 C C . GLN A 1 74 ? -4.715 -13.523 1.317 1 98.19 74 GLN A C 1
ATOM 588 O O . GLN A 1 74 ? -4.426 -12.766 2.246 1 98.19 74 GLN A O 1
ATOM 593 N N . TRP A 1 75 ? -5.773 -13.422 0.541 1 96.69 75 TRP A N 1
ATOM 594 C CA . TRP A 1 75 ? -6.809 -12.445 0.858 1 96.69 75 TRP A CA 1
ATOM 595 C C . TRP A 1 75 ? -7.527 -12.812 2.15 1 96.69 75 TRP A C 1
ATOM 597 O O . TRP A 1 75 ? -7.891 -13.977 2.357 1 96.69 75 TRP A O 1
ATOM 607 N N . ARG A 1 76 ? -7.699 -11.82 3.041 1 91.31 76 ARG A N 1
ATOM 608 C CA . ARG A 1 76 ? -8.391 -12.094 4.297 1 91.31 76 ARG A CA 1
ATOM 609 C C . ARG A 1 76 ? -9.898 -12.117 4.098 1 91.31 76 ARG A C 1
ATOM 611 O O . ARG A 1 76 ? -10.438 -11.367 3.283 1 91.31 76 ARG A O 1
ATOM 618 N N . MET B 1 1 ? 21.906 -8.367 25.891 1 36.97 1 MET B N 1
ATOM 619 C CA . MET B 1 1 ? 20.75 -9.133 25.438 1 36.97 1 MET B CA 1
ATOM 620 C C . MET B 1 1 ? 19.578 -8.211 25.141 1 36.97 1 MET B C 1
ATOM 622 O O . MET B 1 1 ? 18.562 -8.648 24.578 1 36.97 1 MET B O 1
ATOM 626 N N . ASN B 1 2 ? 19.344 -7.105 25.922 1 46.81 2 ASN B N 1
ATOM 627 C CA . ASN B 1 2 ? 18.266 -6.117 25.828 1 46.81 2 ASN B CA 1
ATOM 628 C C . ASN B 1 2 ? 18.281 -5.395 24.484 1 46.81 2 ASN B C 1
ATOM 630 O O . ASN B 1 2 ? 17.234 -4.973 23.984 1 46.81 2 ASN B O 1
ATOM 634 N N . ASN B 1 3 ? 19.438 -5.133 24.094 1 48.47 3 ASN B N 1
ATOM 635 C CA . ASN B 1 3 ? 19.578 -4.301 22.906 1 48.47 3 ASN B CA 1
ATOM 636 C C . ASN B 1 3 ? 19.078 -5.012 21.656 1 48.47 3 ASN B C 1
ATOM 638 O O . ASN B 1 3 ? 18.719 -4.367 20.672 1 48.47 3 ASN B O 1
ATOM 642 N N . ASN B 1 4 ? 19.359 -6.301 21.672 1 46.75 4 ASN B N 1
ATOM 643 C CA . ASN B 1 4 ? 18.969 -7.023 20.469 1 46.75 4 ASN B CA 1
ATOM 644 C C . ASN B 1 4 ? 17.453 -7.027 20.281 1 46.75 4 ASN B C 1
ATOM 646 O O . ASN B 1 4 ? 16.969 -7.074 19.156 1 46.75 4 ASN B O 1
ATOM 650 N N . MET B 1 5 ? 16.734 -7.301 21.422 1 43.53 5 MET B N 1
ATOM 651 C CA . MET B 1 5 ? 15.281 -7.328 21.375 1 43.53 5 MET B CA 1
ATOM 652 C C . MET B 1 5 ? 14.727 -5.977 20.922 1 43.53 5 MET B C 1
ATOM 654 O O . MET B 1 5 ? 13.625 -5.902 20.375 1 43.53 5 MET B O 1
ATOM 658 N N . ASP B 1 6 ? 15.281 -4.93 21.438 1 45.34 6 ASP B N 1
ATOM 659 C CA . ASP B 1 6 ? 14.844 -3.588 21.062 1 45.34 6 ASP B CA 1
ATOM 660 C C . ASP B 1 6 ? 14.969 -3.363 19.562 1 45.34 6 ASP B C 1
ATOM 662 O O . ASP B 1 6 ? 14.164 -2.65 18.953 1 45.34 6 ASP B O 1
ATOM 666 N N . ASN B 1 7 ? 15.945 -3.904 18.969 1 47.12 7 ASN B N 1
ATOM 667 C CA . ASN B 1 7 ? 16.203 -3.701 17.547 1 47.12 7 ASN B CA 1
ATOM 668 C C . ASN B 1 7 ? 15.133 -4.363 16.688 1 47.12 7 ASN B C 1
ATOM 670 O O . ASN B 1 7 ? 14.773 -3.842 15.633 1 47.12 7 ASN B O 1
ATOM 674 N N . LEU B 1 8 ? 14.82 -5.562 17.047 1 45.69 8 LEU B N 1
ATOM 675 C CA . LEU B 1 8 ? 13.75 -6.254 16.328 1 45.69 8 LEU B CA 1
ATOM 676 C C . LEU B 1 8 ? 12.438 -5.484 16.422 1 45.69 8 LEU B C 1
ATOM 678 O O . LEU B 1 8 ? 11.688 -5.395 15.453 1 45.69 8 LEU B O 1
ATOM 682 N N . GLN B 1 9 ? 12.094 -5.113 17.719 1 45.44 9 GLN B N 1
ATOM 683 C CA . GLN B 1 9 ? 10.906 -4.281 17.844 1 45.44 9 GLN B CA 1
ATOM 684 C C . GLN B 1 9 ? 11 -3.039 16.969 1 45.44 9 GLN B C 1
ATOM 686 O O . GLN B 1 9 ? 10.016 -2.627 16.344 1 45.44 9 GLN B O 1
ATOM 691 N N . SER B 1 10 ? 12.211 -2.504 16.969 1 49.53 10 SER B N 1
ATOM 692 C CA . SER B 1 10 ? 12.406 -1.285 16.188 1 49.53 10 SER B CA 1
ATOM 693 C C . SER B 1 10 ? 12.312 -1.565 14.688 1 49.53 10 SER B C 1
ATOM 695 O O . SER B 1 10 ? 11.844 -0.725 13.922 1 49.53 10 SER B O 1
ATOM 697 N N . ARG B 1 11 ? 12.906 -2.803 14.367 1 49.59 11 ARG B N 1
ATOM 698 C CA . ARG B 1 11 ? 12.805 -3.104 12.945 1 49.59 11 ARG B CA 1
ATOM 699 C C . ARG B 1 11 ? 11.352 -3.309 12.531 1 49.59 11 ARG B C 1
ATOM 701 O O . ARG B 1 11 ? 10.945 -2.898 11.445 1 49.59 11 ARG B O 1
ATOM 708 N N . PHE B 1 12 ? 10.656 -4.164 13.383 1 49.47 12 PHE B N 1
ATOM 709 C CA . PHE B 1 12 ? 9.227 -4.344 13.164 1 49.47 12 PHE B CA 1
ATOM 710 C C . PHE B 1 12 ? 8.508 -3.002 13.18 1 49.47 12 PHE B C 1
ATOM 712 O O . PHE B 1 12 ? 7.523 -2.809 12.461 1 49.47 12 PHE B O 1
ATOM 719 N N . GLU B 1 13 ? 9.055 -2.01 14.062 1 53.03 13 GLU B N 1
ATOM 720 C CA . GLU B 1 13 ? 8.406 -0.699 14.133 1 53.03 13 GLU B CA 1
ATOM 721 C C . GLU B 1 13 ? 8.633 0.099 12.852 1 53.03 13 GLU B C 1
ATOM 723 O O . GLU B 1 13 ? 7.855 1 12.531 1 53.03 13 GLU B O 1
ATOM 728 N N . LYS B 1 14 ? 9.484 -0.501 12.117 1 62.88 14 LYS B N 1
ATOM 729 C CA . LYS B 1 14 ? 9.914 0.304 10.977 1 62.88 14 LYS B CA 1
ATOM 730 C C . LYS B 1 14 ? 9.398 -0.281 9.664 1 62.88 14 LYS B C 1
ATOM 732 O O . LYS B 1 14 ? 9.578 0.315 8.602 1 62.88 14 LYS B O 1
ATOM 737 N N . SER B 1 15 ? 8.508 -1.386 9.742 1 83.94 15 SER B N 1
ATOM 738 C CA . SER B 1 15 ? 8.078 -1.947 8.469 1 83.94 15 SER B CA 1
ATOM 739 C C . SER B 1 15 ? 7.031 -1.061 7.801 1 83.94 15 SER B C 1
ATOM 741 O O . SER B 1 15 ? 6.391 -0.244 8.461 1 83.94 15 SER B O 1
ATOM 743 N N . LEU B 1 16 ? 7.047 -1.169 6.52 1 92.38 16 LEU B N 1
ATOM 744 C CA . LEU B 1 16 ? 6.051 -0.415 5.766 1 92.38 16 LEU B CA 1
ATOM 745 C C . LEU B 1 16 ? 4.637 -0.778 6.219 1 92.38 16 LEU B C 1
ATOM 747 O O . LEU B 1 16 ? 3.752 0.079 6.25 1 92.38 16 LEU B O 1
ATOM 751 N N . GLY B 1 17 ? 4.473 -2.004 6.699 1 94.06 17 GLY B N 1
ATOM 752 C CA . GLY B 1 17 ? 3.184 -2.453 7.207 1 94.06 17 GLY B CA 1
ATOM 753 C C . GLY B 1 17 ? 2.77 -1.754 8.484 1 94.06 17 GLY B C 1
ATOM 754 O O . GLY B 1 17 ? 1.633 -1.292 8.609 1 94.06 17 GLY B O 1
ATOM 755 N N . LEU B 1 18 ? 3.715 -1.695 9.383 1 93.19 18 LEU B N 1
ATOM 756 C CA . LEU B 1 18 ? 3.416 -1.016 10.641 1 93.19 18 LEU B CA 1
ATOM 757 C C . LEU B 1 18 ? 3.195 0.476 10.414 1 93.19 18 LEU B C 1
ATOM 759 O O . LEU B 1 18 ? 2.266 1.062 10.969 1 93.19 18 LEU B O 1
ATOM 763 N N . LEU B 1 19 ? 4.051 1.077 9.648 1 94.19 19 LEU B N 1
ATOM 764 C CA . LEU B 1 19 ? 3.863 2.48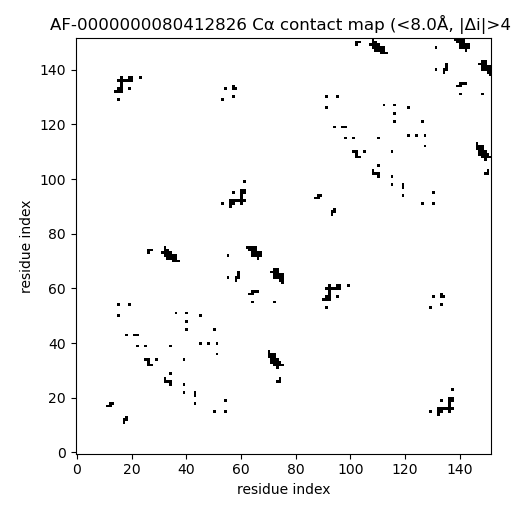2 9.305 1 94.19 19 LEU B CA 1
ATOM 765 C C . LEU B 1 19 ? 2.49 2.713 8.68 1 94.19 19 LEU B C 1
ATOM 767 O O . LEU B 1 19 ? 1.826 3.707 8.977 1 94.19 19 LEU B O 1
ATOM 771 N N . THR B 1 20 ? 2.008 1.802 7.859 1 97 20 THR B N 1
ATOM 772 C CA . THR B 1 20 ? 0.71 1.895 7.199 1 97 20 THR B CA 1
ATOM 773 C C . THR B 1 20 ? -0.418 1.899 8.227 1 97 20 THR B C 1
ATOM 775 O O . THR B 1 20 ? -1.326 2.73 8.156 1 97 20 THR B O 1
ATOM 778 N N . SER B 1 21 ? -0.296 1.014 9.172 1 96.94 21 SER B N 1
ATOM 779 C CA . SER B 1 21 ? -1.341 0.958 10.188 1 96.94 21 SER B CA 1
ATOM 780 C C . SER B 1 21 ? -1.442 2.275 10.945 1 96.94 21 SER B C 1
ATOM 782 O O . SER B 1 21 ? -2.543 2.773 11.195 1 96.94 21 SER B O 1
ATOM 784 N N . ARG B 1 22 ? -0.384 2.844 11.242 1 95.5 22 ARG B N 1
ATOM 785 C CA . ARG B 1 22 ? -0.379 4.117 11.953 1 95.5 22 ARG B CA 1
ATOM 786 C C . ARG B 1 22 ? -0.885 5.246 11.062 1 95.5 22 ARG B C 1
ATOM 788 O O . ARG B 1 22 ? -1.615 6.125 11.523 1 95.5 22 ARG B O 1
ATOM 795 N N . PHE B 1 23 ? -0.495 5.223 9.82 1 96.75 23 PHE B N 1
ATOM 796 C CA . PHE B 1 23 ? -0.952 6.219 8.859 1 96.75 23 PHE B CA 1
ATOM 797 C C . PHE B 1 23 ? -2.471 6.195 8.734 1 96.75 23 PHE B C 1
ATOM 799 O O . PHE B 1 23 ? -3.119 7.242 8.797 1 96.75 23 PHE B O 1
ATOM 806 N N . VAL B 1 24 ? -3.002 5.059 8.633 1 97.44 24 VAL B N 1
ATOM 807 C CA . VAL B 1 24 ? -4.441 4.906 8.445 1 97.44 24 VAL B CA 1
ATOM 808 C C . VAL B 1 24 ? -5.176 5.328 9.719 1 97.44 24 VAL B C 1
ATOM 810 O O . VAL B 1 24 ? -6.25 5.93 9.648 1 97.44 24 VAL B O 1
ATOM 813 N N . TYR B 1 25 ? -4.582 4.988 10.82 1 97.06 25 TYR B N 1
ATOM 814 C CA . TYR B 1 25 ? -5.148 5.457 12.078 1 97.06 25 TYR B CA 1
ATOM 815 C C . TYR B 1 25 ? -5.246 6.977 12.102 1 97.06 25 TYR B C 1
ATOM 817 O O . TYR B 1 25 ? -6.305 7.531 12.414 1 97.06 25 TYR B O 1
ATOM 825 N N . LEU B 1 26 ? -4.133 7.684 11.789 1 96.75 26 LEU B N 1
ATOM 826 C CA . LEU B 1 26 ? -4.113 9.141 11.742 1 96.75 26 LEU B CA 1
ATOM 827 C C . LEU B 1 26 ? -5.176 9.664 10.781 1 96.75 26 LEU B C 1
ATOM 829 O O . LEU B 1 26 ? -5.895 10.617 11.102 1 96.75 26 LEU B O 1
ATOM 833 N N . LEU B 1 27 ? -5.281 9.023 9.625 1 97.5 27 LEU B N 1
ATOM 834 C CA . LEU B 1 27 ? -6.207 9.453 8.586 1 97.5 27 LEU B CA 1
ATOM 835 C C . LEU B 1 27 ? -7.652 9.305 9.047 1 97.5 27 LEU B C 1
ATOM 837 O O . LEU B 1 27 ? -8.461 10.219 8.875 1 97.5 27 LEU B O 1
ATOM 841 N N . GLN B 1 28 ? -7.957 8.203 9.656 1 95.94 28 GLN B N 1
ATOM 842 C CA . GLN B 1 28 ? -9.32 7.918 10.102 1 95.94 28 GLN B CA 1
ATOM 843 C C . GLN B 1 28 ? -9.734 8.836 11.242 1 95.94 28 GLN B C 1
ATOM 845 O O . GLN B 1 28 ? -10.922 9.062 11.461 1 95.94 28 GLN B O 1
ATOM 850 N N . HIS B 1 29 ? -8.781 9.367 11.875 1 96.38 29 HIS B N 1
ATOM 851 C CA . HIS B 1 29 ? -9.086 10.234 13.008 1 96.38 29 HIS B CA 1
ATOM 852 C C . HIS B 1 29 ? -8.883 11.703 12.648 1 96.38 29 HIS B C 1
ATOM 854 O O . HIS B 1 29 ? -9.078 12.586 13.484 1 96.38 29 HIS B O 1
ATOM 860 N N . SER B 1 30 ? -8.492 12 11.539 1 96.69 30 SER B N 1
ATOM 861 C CA . SER B 1 30 ? -8.359 13.367 11.062 1 96.69 30 SER B CA 1
ATOM 862 C C . SER B 1 30 ? -9.719 13.984 10.75 1 96.69 30 SER B C 1
ATOM 864 O O . SER B 1 30 ? -10.617 13.289 10.258 1 96.69 30 SER B O 1
ATOM 866 N N . PRO B 1 31 ? -9.883 15.281 11.039 1 95.81 31 PRO B N 1
ATOM 867 C CA . PRO B 1 31 ? -11.148 15.945 10.711 1 95.81 31 PRO B CA 1
ATOM 868 C C . PRO B 1 31 ? -11.531 15.797 9.242 1 95.81 31 PRO B C 1
ATOM 870 O O . PRO B 1 31 ? -10.719 16.094 8.359 1 95.81 31 PRO B O 1
ATOM 873 N N . ASP B 1 32 ? -12.75 15.305 8.938 1 95.69 32 ASP B N 1
ATOM 874 C CA . ASP B 1 32 ? -13.312 15.141 7.605 1 95.69 32 ASP B CA 1
ATOM 875 C C . ASP B 1 32 ? -12.531 14.102 6.801 1 95.69 32 ASP B C 1
ATOM 877 O O . ASP B 1 32 ? -12.672 14.031 5.578 1 95.69 32 ASP B O 1
ATOM 881 N N . GLY B 1 33 ? -11.617 13.359 7.453 1 96.75 33 GLY B N 1
ATOM 882 C CA . GLY B 1 33 ? -10.812 12.375 6.754 1 96.75 33 GLY B CA 1
ATOM 883 C C . GLY B 1 33 ? -9.758 12.992 5.855 1 96.75 33 GLY B C 1
ATOM 884 O O . GLY B 1 33 ? -9.359 12.391 4.852 1 96.75 33 GLY B O 1
ATOM 885 N N . ILE B 1 34 ? -9.445 14.203 6.207 1 98.19 34 ILE B N 1
ATOM 886 C CA . ILE B 1 34 ? -8.461 14.922 5.41 1 98.19 34 ILE B CA 1
ATOM 887 C C . ILE B 1 34 ? -7.125 14.961 6.148 1 98.19 34 ILE B C 1
ATOM 889 O O . ILE B 1 34 ? -7.074 15.281 7.34 1 98.19 34 ILE B O 1
ATOM 893 N N . LEU B 1 35 ? -6.094 14.602 5.453 1 97.62 35 LEU B N 1
ATOM 894 C CA . LEU B 1 35 ? -4.781 14.523 6.082 1 97.62 35 LEU B CA 1
ATOM 895 C C . LEU B 1 35 ? -3.719 15.18 5.211 1 97.62 35 LEU B C 1
ATOM 897 O O . LEU B 1 35 ? -3.65 14.922 4.004 1 97.62 35 LEU B O 1
ATOM 901 N N . ASP B 1 36 ? -2.99 16.078 5.828 1 97.25 36 ASP B N 1
ATOM 902 C CA . ASP B 1 36 ? -1.812 16.672 5.203 1 97.25 36 ASP B CA 1
ATOM 903 C C . ASP B 1 36 ? -0.604 15.75 5.32 1 97.25 36 ASP B C 1
ATOM 905 O O . ASP B 1 36 ? -0.237 15.336 6.422 1 97.25 36 ASP B O 1
ATOM 909 N N . LEU B 1 37 ? 0.08 15.461 4.168 1 96.44 37 LEU B N 1
ATOM 910 C CA . LEU B 1 37 ? 1.13 14.453 4.141 1 96.44 37 LEU B CA 1
ATOM 911 C C . LEU B 1 37 ? 2.383 14.953 4.852 1 96.44 37 LEU B C 1
ATOM 913 O O . LEU B 1 37 ? 3.146 14.156 5.406 1 96.44 37 LEU B O 1
ATOM 917 N N . LYS B 1 38 ? 2.588 16.266 4.832 1 93.5 38 LYS B N 1
ATOM 918 C CA . LYS B 1 38 ? 3.707 16.797 5.598 1 93.5 38 LYS B CA 1
ATOM 919 C C . LYS B 1 38 ? 3.48 16.641 7.098 1 93.5 38 LYS B C 1
ATOM 921 O O . LYS B 1 38 ? 4.402 16.266 7.832 1 93.5 38 LYS B O 1
ATOM 926 N N . ALA B 1 39 ? 2.266 16.969 7.543 1 93.44 39 ALA B N 1
ATOM 927 C CA . ALA B 1 39 ? 1.918 16.781 8.945 1 93.44 39 ALA B CA 1
ATOM 928 C C . ALA B 1 39 ? 1.992 15.312 9.344 1 93.44 39 ALA B C 1
ATOM 930 O O . ALA B 1 39 ? 2.467 14.977 10.43 1 93.44 39 ALA B O 1
ATOM 931 N N . ALA B 1 40 ? 1.508 14.438 8.461 1 95.31 40 ALA B N 1
ATOM 932 C CA . ALA B 1 40 ? 1.571 13 8.719 1 95.31 40 ALA B CA 1
ATOM 933 C C . ALA B 1 40 ? 3.016 12.531 8.859 1 95.31 40 ALA B C 1
ATOM 935 O O . ALA B 1 40 ? 3.342 11.781 9.781 1 95.31 40 ALA B O 1
ATOM 936 N N . ALA B 1 41 ? 3.865 12.953 7.969 1 93.62 41 ALA B N 1
ATOM 937 C CA . ALA B 1 41 ? 5.273 12.562 8.008 1 93.62 41 ALA B CA 1
ATOM 938 C C . ALA B 1 41 ? 5.914 12.969 9.336 1 93.62 41 ALA B C 1
ATOM 940 O O . ALA B 1 41 ? 6.684 12.203 9.922 1 93.62 41 ALA B O 1
ATOM 941 N N . LYS B 1 42 ? 5.625 14.18 9.789 1 92.5 42 LYS B N 1
ATOM 942 C CA . LYS B 1 42 ? 6.137 14.672 11.062 1 92.5 42 LYS B CA 1
ATOM 943 C C . LYS B 1 42 ? 5.617 13.828 12.227 1 92.5 42 LYS B C 1
ATOM 945 O O . LYS B 1 42 ? 6.387 13.414 13.094 1 92.5 42 LYS B O 1
ATOM 950 N N . ALA B 1 43 ? 4.281 13.586 12.188 1 94.06 43 ALA B N 1
ATOM 951 C CA . ALA B 1 43 ? 3.648 12.836 13.266 1 94.06 43 ALA B CA 1
ATOM 952 C C . ALA B 1 43 ? 4.195 11.414 13.344 1 94.06 43 ALA B C 1
ATOM 954 O O . ALA B 1 43 ? 4.344 10.852 14.43 1 94.06 43 ALA B O 1
ATOM 955 N N . LEU B 1 44 ? 4.512 10.789 12.242 1 93.06 44 LEU B N 1
ATOM 956 C CA . LEU B 1 44 ? 4.941 9.398 12.172 1 93.06 44 LEU B CA 1
ATOM 957 C C . LEU B 1 44 ? 6.461 9.297 12.266 1 93.06 44 LEU B C 1
ATOM 959 O O . LEU B 1 44 ? 7.012 8.188 12.289 1 93.06 44 LEU B O 1
ATOM 963 N N . GLU B 1 45 ? 7.117 10.398 12.281 1 89.75 45 GLU B N 1
ATOM 964 C CA . GLU B 1 45 ? 8.57 10.453 12.406 1 89.75 45 GLU B CA 1
ATOM 965 C C . GLU B 1 45 ? 9.25 9.594 11.344 1 89.75 45 GLU B C 1
ATOM 967 O O . GLU B 1 45 ? 10.133 8.789 11.664 1 89.75 45 GLU B O 1
ATOM 972 N N . VAL B 1 46 ? 8.758 9.766 10.148 1 85.5 46 VAL B N 1
ATOM 973 C CA . VAL B 1 46 ? 9.383 9.047 9.039 1 85.5 46 VAL B CA 1
ATOM 974 C C . VAL B 1 46 ? 10.602 9.812 8.539 1 85.5 46 VAL B C 1
ATOM 976 O O . VAL B 1 46 ? 10.57 11.039 8.43 1 85.5 46 VAL B O 1
ATOM 979 N N . LYS B 1 47 ? 11.664 9.156 8.477 1 74.5 47 LYS B N 1
ATOM 980 C CA . LYS B 1 47 ? 12.898 9.773 7.992 1 74.5 47 LYS B CA 1
ATOM 981 C C . LYS B 1 47 ? 12.828 10.023 6.488 1 74.5 47 LYS B C 1
ATOM 983 O O . LYS B 1 47 ? 13.336 11.039 6 1 74.5 47 LYS B O 1
ATOM 988 N N . GLN B 1 48 ? 12.203 9.125 5.734 1 72.94 48 GLN B N 1
ATOM 989 C CA . GLN B 1 48 ? 12.109 9.289 4.285 1 72.94 48 GLN B CA 1
ATOM 990 C C . GLN B 1 48 ? 10.656 9.445 3.844 1 72.94 48 GLN B C 1
ATOM 992 O O . GLN B 1 48 ? 9.859 8.523 3.982 1 72.94 48 GLN B O 1
ATOM 997 N N . LYS B 1 49 ? 10.359 10.547 3.326 1 81.62 49 LYS B N 1
ATOM 998 C CA . LYS B 1 49 ? 9.016 10.914 2.896 1 81.62 49 LYS B CA 1
ATOM 999 C C . LYS B 1 49 ? 8.508 9.977 1.806 1 81.62 49 LYS B C 1
ATOM 1001 O O . LYS B 1 49 ? 7.301 9.781 1.66 1 81.62 49 LYS B O 1
ATOM 1006 N N . ARG B 1 50 ? 9.414 9.398 1.267 1 87.56 50 ARG B N 1
ATOM 1007 C CA . ARG B 1 50 ? 9.047 8.516 0.162 1 87.56 50 ARG B CA 1
ATOM 1008 C C . ARG B 1 50 ? 8.133 7.391 0.636 1 87.56 50 ARG B C 1
ATOM 1010 O O . ARG B 1 50 ? 7.246 6.953 -0.101 1 87.56 50 ARG B O 1
ATOM 1017 N N . ARG B 1 51 ? 8.242 6.949 1.877 1 89.81 51 ARG B N 1
ATOM 1018 C CA . ARG B 1 51 ? 7.418 5.867 2.412 1 89.81 51 ARG B CA 1
ATOM 1019 C C . ARG B 1 51 ? 5.949 6.273 2.473 1 89.81 51 ARG B C 1
ATOM 1021 O O . ARG B 1 51 ? 5.062 5.457 2.205 1 89.81 51 ARG B O 1
ATOM 1028 N N . ILE B 1 52 ? 5.688 7.492 2.676 1 93.88 52 ILE B N 1
ATOM 1029 C CA . ILE B 1 52 ? 4.324 8 2.754 1 93.88 52 ILE B CA 1
ATOM 1030 C C . ILE B 1 52 ? 3.676 7.961 1.372 1 93.88 52 ILE B C 1
ATOM 1032 O O . ILE B 1 52 ? 2.506 7.594 1.238 1 93.88 52 ILE B O 1
ATOM 1036 N N . TYR B 1 53 ? 4.477 8.266 0.466 1 92.62 53 TYR B N 1
ATOM 1037 C CA . TYR B 1 53 ? 3.951 8.242 -0.895 1 92.62 53 TYR B CA 1
ATOM 1038 C C . TYR B 1 53 ? 3.613 6.824 -1.326 1 92.62 53 TYR B C 1
ATOM 1040 O O . TYR B 1 53 ? 2.6 6.594 -1.988 1 92.62 53 TYR B O 1
ATOM 1048 N N . ASP B 1 54 ? 4.395 5.906 -0.972 1 93.31 54 ASP B N 1
ATOM 1049 C CA . ASP B 1 54 ? 4.098 4.512 -1.281 1 93.31 54 ASP B CA 1
ATOM 1050 C C . ASP B 1 54 ? 2.77 4.082 -0.657 1 93.31 54 ASP B C 1
ATOM 1052 O O . ASP B 1 54 ? 1.937 3.465 -1.323 1 93.31 54 ASP B O 1
ATOM 1056 N N . ILE B 1 55 ? 2.607 4.453 0.539 1 96.69 55 ILE B N 1
ATOM 1057 C CA . ILE B 1 55 ? 1.378 4.121 1.251 1 96.69 55 ILE B CA 1
ATOM 1058 C C . ILE B 1 55 ? 0.181 4.73 0.525 1 96.69 55 ILE B C 1
ATOM 1060 O O . ILE B 1 55 ? -0.787 4.031 0.217 1 96.69 55 ILE B O 1
ATOM 1064 N N . THR B 1 56 ? 0.303 6.023 0.19 1 97.19 56 THR B N 1
ATOM 1065 C CA . THR B 1 56 ? -0.832 6.727 -0.4 1 97.19 56 THR B CA 1
ATOM 1066 C C . THR B 1 56 ? -1.144 6.176 -1.789 1 97.19 56 THR B C 1
ATOM 1068 O O . THR B 1 56 ? -2.311 6.051 -2.164 1 97.19 56 THR B O 1
ATOM 1071 N N . ASN B 1 57 ? -0.125 5.859 -2.572 1 95.5 57 ASN B N 1
ATOM 1072 C CA . ASN B 1 57 ? -0.345 5.309 -3.906 1 95.5 57 ASN B CA 1
ATOM 1073 C C . ASN B 1 57 ? -1.073 3.971 -3.846 1 95.5 57 ASN B C 1
ATOM 1075 O O . ASN B 1 57 ? -1.986 3.719 -4.633 1 95.5 57 ASN B O 1
ATOM 1079 N N . VAL B 1 58 ? -0.74 3.121 -2.924 1 97.25 58 VAL B N 1
ATOM 1080 C CA . VAL B 1 58 ? -1.373 1.813 -2.787 1 97.25 58 VAL B CA 1
ATOM 1081 C C . VAL B 1 58 ? -2.809 1.982 -2.295 1 97.25 58 VAL B C 1
ATOM 1083 O O . VAL B 1 58 ? -3.734 1.384 -2.846 1 97.25 58 VAL B O 1
ATOM 1086 N N . LEU B 1 59 ? -2.99 2.83 -1.312 1 98.19 59 LEU B N 1
ATOM 1087 C CA . LEU B 1 59 ? -4.328 3.049 -0.772 1 98.19 59 LEU B CA 1
ATOM 1088 C C . LEU B 1 59 ? -5.25 3.646 -1.83 1 98.19 59 LEU B C 1
ATOM 1090 O O . LEU B 1 59 ? -6.438 3.326 -1.874 1 98.19 59 LEU B O 1
ATOM 1094 N N . GLU B 1 60 ? -4.727 4.496 -2.596 1 97.5 60 GLU B N 1
ATOM 1095 C CA . GLU B 1 60 ? -5.5 5.043 -3.705 1 97.5 60 GLU B CA 1
ATOM 1096 C C . GLU B 1 60 ? -5.824 3.965 -4.734 1 97.5 60 GLU B C 1
ATOM 1098 O O . GLU B 1 60 ? -6.934 3.924 -5.27 1 97.5 60 GLU B O 1
ATOM 1103 N N . GLY B 1 61 ? -4.902 3.109 -4.977 1 96.56 61 GLY B N 1
ATOM 1104 C CA . GLY B 1 61 ? -5.098 2.027 -5.93 1 96.56 61 GLY B CA 1
ATOM 1105 C C . GLY B 1 61 ? -6.254 1.114 -5.57 1 96.56 61 GLY B C 1
ATOM 1106 O O . GLY B 1 61 ? -6.891 0.534 -6.453 1 96.56 61 GLY B O 1
ATOM 1107 N N . ILE B 1 62 ? -6.516 1.049 -4.316 1 97.19 62 ILE B N 1
ATOM 1108 C CA . ILE B 1 62 ? -7.598 0.154 -3.918 1 97.19 62 ILE B CA 1
ATOM 1109 C C . ILE B 1 62 ? -8.836 0.971 -3.564 1 97.19 62 ILE B C 1
ATOM 1111 O O . ILE B 1 62 ? -9.828 0.425 -3.068 1 97.19 62 ILE B O 1
ATOM 1115 N N . GLY B 1 63 ? -8.703 2.271 -3.672 1 96.62 63 GLY B N 1
ATOM 1116 C CA . GLY B 1 63 ? -9.875 3.127 -3.615 1 96.62 63 GLY B CA 1
ATOM 1117 C C . GLY B 1 63 ? -10.211 3.584 -2.209 1 96.62 63 GLY B C 1
ATOM 1118 O O . GLY B 1 63 ? -11.336 4.02 -1.945 1 96.62 63 GLY B O 1
ATOM 1119 N N . LEU B 1 64 ? -9.273 3.539 -1.286 1 96.94 64 LEU B N 1
ATOM 1120 C CA . LEU B 1 64 ? -9.57 3.91 0.093 1 96.94 64 LEU B CA 1
ATOM 1121 C C . LEU B 1 64 ? -9.406 5.41 0.301 1 96.94 64 LEU B C 1
ATOM 1123 O O . LEU B 1 64 ? -10.055 5.996 1.172 1 96.94 64 LEU B O 1
ATOM 1127 N N . ILE B 1 65 ? -8.508 5.918 -0.531 1 98.12 65 ILE B N 1
ATOM 1128 C CA . ILE B 1 65 ? -8.312 7.359 -0.405 1 98.12 65 ILE B CA 1
ATOM 1129 C C . ILE B 1 65 ? -8.289 7.996 -1.792 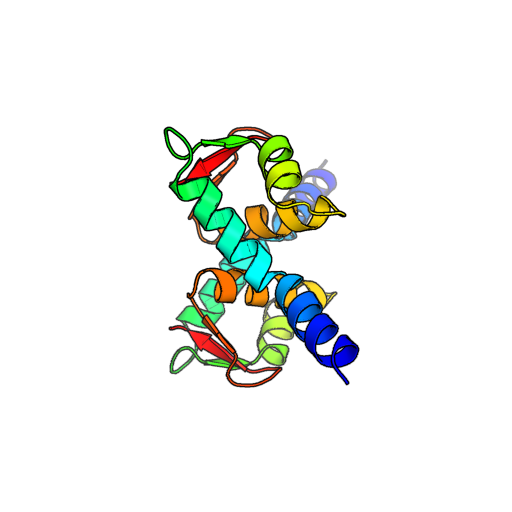1 98.12 65 ILE B C 1
ATOM 1131 O O . ILE B 1 65 ? -8.203 7.297 -2.805 1 98.12 65 ILE B O 1
ATOM 1135 N N . GLU B 1 66 ? -8.422 9.211 -1.805 1 97.38 66 GLU B N 1
ATOM 1136 C CA . GLU B 1 66 ? -8.211 10.016 -3.004 1 97.38 66 GLU B CA 1
ATOM 1137 C C . GLU B 1 66 ? -7.254 11.18 -2.727 1 97.38 66 GLU B C 1
ATOM 1139 O O . GLU B 1 66 ? -7.285 11.773 -1.646 1 97.38 66 GLU B O 1
ATOM 1144 N N . LYS B 1 67 ? -6.441 11.406 -3.664 1 95.25 67 LYS B N 1
ATOM 1145 C CA . LYS B 1 67 ? -5.586 12.586 -3.59 1 95.25 67 LYS B CA 1
ATOM 1146 C C . LYS B 1 67 ? -6.359 13.844 -3.965 1 95.25 67 LYS B C 1
ATOM 1148 O O . LYS B 1 67 ? -6.941 13.922 -5.051 1 95.25 67 LYS B O 1
ATOM 1153 N N . LYS B 1 68 ? -6.406 14.836 -3.027 1 96.75 68 LYS B N 1
ATOM 115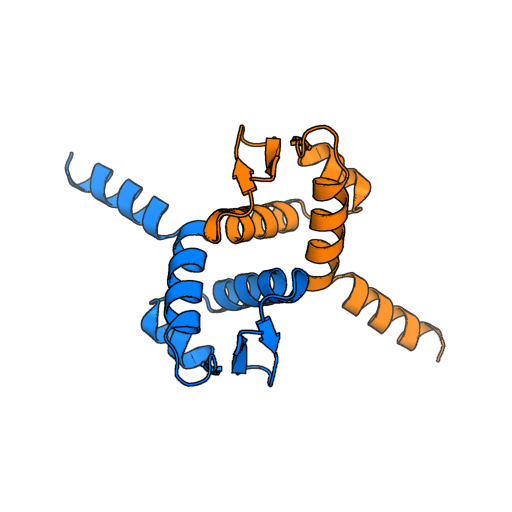4 C CA . LYS B 1 68 ? -7.035 16.109 -3.332 1 96.75 68 LYS B CA 1
ATOM 1155 C C . LYS B 1 68 ? -6.043 17.078 -3.971 1 96.75 68 LYS B C 1
ATOM 1157 O O . LYS B 1 68 ? -6.387 17.812 -4.906 1 96.75 68 LYS B O 1
ATOM 1162 N N . THR B 1 69 ? -4.859 17.062 -3.402 1 95.38 69 THR B N 1
ATOM 1163 C CA . THR B 1 69 ? -3.691 17.766 -3.922 1 95.38 69 THR B CA 1
ATOM 1164 C C . THR B 1 69 ? -2.434 16.922 -3.756 1 95.38 69 THR B C 1
ATOM 1166 O O . THR B 1 69 ? -2.51 15.75 -3.359 1 95.38 69 THR B O 1
ATOM 1169 N N . GLN B 1 70 ? -1.35 17.375 -4.121 1 92.19 70 GLN B N 1
ATOM 1170 C CA . GLN B 1 70 ? -0.1 16.625 -3.992 1 92.19 70 GLN B CA 1
ATOM 1171 C C . GLN B 1 70 ? 0.194 16.297 -2.533 1 92.19 70 GLN B C 1
ATOM 1173 O O . GLN B 1 70 ? 0.828 15.281 -2.236 1 92.19 70 GLN B O 1
ATOM 1178 N N . ASN B 1 71 ? -0.3 17.141 -1.624 1 95.06 71 ASN B N 1
ATOM 1179 C CA . ASN B 1 71 ? 0.064 16.969 -0.222 1 95.06 71 ASN B CA 1
ATOM 1180 C C . ASN B 1 71 ? -1.158 16.656 0.639 1 95.06 71 ASN B C 1
ATOM 1182 O O . ASN B 1 71 ? -1.091 16.734 1.867 1 95.06 71 ASN B O 1
ATOM 1186 N N . ILE B 1 72 ? -2.361 16.547 0.027 1 97.62 72 ILE B N 1
ATOM 1187 C CA . ILE B 1 72 ? -3.582 16.328 0.793 1 97.62 72 ILE B CA 1
ATOM 1188 C C . ILE B 1 72 ? -4.297 15.086 0.272 1 97.62 72 ILE B C 1
ATOM 1190 O O . ILE B 1 72 ? -4.547 14.969 -0.93 1 97.62 72 ILE B O 1
ATOM 1194 N N . VAL B 1 73 ? -4.582 14.203 1.26 1 98.19 73 VAL B N 1
ATOM 1195 C CA . VAL B 1 73 ? -5.379 13.031 0.921 1 98.19 73 VAL B CA 1
ATOM 1196 C C . VAL B 1 73 ? -6.652 13.008 1.769 1 98.19 73 VAL B C 1
ATOM 1198 O O . VAL B 1 73 ? -6.707 13.633 2.83 1 98.19 73 VAL B O 1
ATOM 1201 N N . GLN B 1 74 ? -7.656 12.367 1.24 1 98.19 74 GLN B N 1
ATOM 1202 C CA . GLN B 1 74 ? -8.938 12.234 1.925 1 98.19 74 GLN B CA 1
ATOM 1203 C C . GLN B 1 74 ? -9.438 10.797 1.896 1 98.19 74 GLN B C 1
ATOM 1205 O O . GLN B 1 74 ? -9.328 10.117 0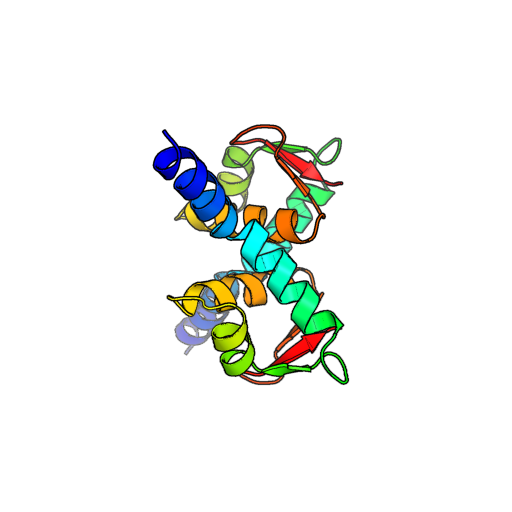.872 1 98.19 74 GLN B O 1
ATOM 1210 N N . TRP B 1 75 ? -9.93 10.391 3.043 1 96.75 75 TRP B N 1
ATOM 1211 C CA . TRP B 1 75 ? -10.562 9.086 3.131 1 96.75 75 TRP B CA 1
ATOM 1212 C C . TRP B 1 75 ? -11.852 9.047 2.314 1 96.75 75 TRP B C 1
ATOM 1214 O O . TRP B 1 75 ? -12.664 9.977 2.381 1 96.75 75 TRP B O 1
ATOM 1224 N N . ARG B 1 76 ? -12.023 7.973 1.509 1 91.5 76 ARG B N 1
ATOM 1225 C CA . ARG B 1 76 ? -13.234 7.863 0.703 1 91.5 76 ARG B CA 1
ATOM 1226 C C . ARG B 1 76 ? -14.414 7.371 1.543 1 91.5 76 ARG B C 1
ATOM 1228 O O . ARG B 1 76 ? -14.234 6.547 2.443 1 91.5 76 ARG B O 1
#

InterPro domains:
  IPR003316 E2F/DP family, winged-helix DNA-binding domain [PF02319] (13-75)
  IPR003316 E2F/DP family, winged-helix DNA-binding domain [SM01372] (11-76)
  IPR015633 E2F Family [PTHR12081] (9-76)
  IPR036388 Winged helix-like DNA-binding domain superfamily [G3DSA:1.10.10.10] (6-76)
  IPR036390 Winged helix DNA-binding domain superfamily [SSF46785] (11-75)

Foldseek 3Di:
DVVVVVVVVVVVCVDLVNLLVVLVVCQVPDVQSKDFLVVSCVVSVPPDSVSSVVSVVVCVVVPQWDDPDPGMIGGD/DVVVVVVVVVVVCVDLVNLLVVLVVCQVPDVQSKDFLVVSCVVSVPPDSVSSVVSVVVCVVVPQWDDPDPGMIGGD

pLDDT: mean 85.62, std 18.67, range [36.97, 98.19]

Sequence (152 aa):
MNNNMDNLQSRFEKSLGLLTSRFVYLLQHSPDGILDLKAAAKALEVKQKRRIYDITNVLEGIGLIEKKTQNIVQWRMNNNMDNLQSRFEKSLGLLTSRFVYLLQHSPDGILDLKAAAKALEVKQKRRIYDITNVLEGIGLIEKKTQNIVQWR

Solvent-accessible surface area (backbone atoms only — not comparable to full-atom values): 8219 Å² total; per-residue (Å²): 121,69,66,62,56,49,46,51,53,47,48,60,57,61,32,63,23,47,47,35,38,53,50,51,51,53,33,73,67,25,76,90,21,43,38,49,51,68,59,48,37,61,75,66,65,54,90,56,69,64,58,56,52,53,46,51,32,36,38,35,28,73,56,50,32,43,74,79,48,97,51,32,37,30,57,103,120,69,65,61,57,51,46,52,53,47,50,55,58,61,31,62,21,48,46,34,38,53,50,50,52,53,32,72,67,25,75,90,21,43,37,48,49,67,60,47,37,62,76,66,65,54,89,56,70,64,59,55,49,54,46,50,32,37,39,37,27,75,58,50,32,44,75,80,49,98,52,30,38,30,57,103

Organism: Rhodnius prolixus (NCBI:txid13249)